Protein AF-A0A968PII1-F1 (afdb_monomer)

Structure (mmCIF, N/CA/C/O backbone):
data_AF-A0A968PII1-F1
#
_entry.id   AF-A0A968PII1-F1
#
loop_
_atom_site.group_PDB
_atom_site.id
_atom_site.type_symbol
_atom_site.label_atom_id
_atom_site.label_alt_id
_atom_site.label_comp_id
_atom_site.label_asym_id
_atom_site.label_entity_id
_atom_site.label_seq_id
_atom_site.pdbx_PDB_ins_code
_atom_site.Cartn_x
_atom_site.Cartn_y
_atom_site.Cartn_z
_atom_site.occupancy
_atom_site.B_iso_or_equiv
_atom_site.auth_seq_id
_atom_site.auth_comp_id
_atom_site.auth_asym_id
_atom_site.auth_atom_id
_atom_site.pdbx_PDB_model_num
ATOM 1 N N . MET A 1 1 ? -54.608 51.839 54.789 1.00 53.62 1 MET A N 1
ATOM 2 C CA . MET A 1 1 ? -53.272 51.995 54.161 1.00 53.62 1 MET A CA 1
ATOM 3 C C . MET A 1 1 ? -52.359 50.946 54.785 1.00 53.62 1 MET A C 1
ATOM 5 O O . MET A 1 1 ? -52.383 50.847 56.004 1.00 53.62 1 MET A O 1
ATOM 9 N N . PRO A 1 2 ? -51.669 50.114 53.986 1.00 56.09 2 PRO A N 1
ATOM 10 C CA . PRO A 1 2 ? -50.321 50.491 53.562 1.00 56.09 2 PRO A CA 1
ATOM 11 C C . PRO A 1 2 ? -50.056 50.267 52.066 1.00 56.09 2 PRO A C 1
ATOM 13 O O . PRO A 1 2 ? -50.673 49.442 51.400 1.00 56.09 2 PRO A O 1
ATOM 16 N N . ARG A 1 3 ? -49.136 51.082 51.548 1.00 62.44 3 ARG A N 1
ATOM 17 C CA . ARG A 1 3 ? -48.647 51.094 50.169 1.00 62.44 3 ARG A CA 1
ATOM 18 C C . ARG A 1 3 ? -47.721 49.900 49.945 1.00 62.44 3 ARG A C 1
ATOM 20 O O . ARG A 1 3 ? -46.724 49.766 50.649 1.00 62.44 3 ARG A O 1
ATOM 27 N N . SER A 1 4 ? -48.043 49.070 48.956 1.00 58.66 4 SER A N 1
ATOM 28 C CA . SER A 1 4 ? -47.135 48.036 48.473 1.00 58.66 4 SER A CA 1
ATOM 29 C C . SER A 1 4 ? -46.066 48.662 47.577 1.00 58.66 4 SER A C 1
ATOM 31 O O . SER A 1 4 ? -46.359 49.206 46.511 1.00 58.66 4 SER A O 1
ATOM 33 N N . SER A 1 5 ? -44.827 48.611 48.052 1.00 65.19 5 SER A N 1
ATOM 34 C CA . SER A 1 5 ? -43.632 49.129 47.394 1.00 65.19 5 SER A CA 1
ATOM 35 C C . SER A 1 5 ? -42.905 47.988 46.681 1.00 65.19 5 SER A C 1
ATOM 37 O O . SER A 1 5 ? -41.858 47.539 47.140 1.00 65.19 5 SER A O 1
ATOM 39 N N . TYR A 1 6 ? -43.424 47.501 45.553 1.00 58.38 6 TYR A N 1
ATOM 40 C CA . TYR A 1 6 ? -42.657 46.593 44.691 1.00 58.38 6 TYR A CA 1
ATOM 41 C C . TYR A 1 6 ? -41.709 47.407 43.807 1.00 58.38 6 TYR A C 1
ATOM 43 O O . TYR A 1 6 ? -41.975 47.671 42.640 1.00 58.38 6 TYR A O 1
ATOM 51 N N . ARG A 1 7 ? -40.599 47.854 44.400 1.00 66.69 7 ARG A N 1
ATOM 52 C CA . ARG A 1 7 ? -39.542 48.626 43.734 1.00 66.69 7 ARG A CA 1
ATOM 53 C C . ARG A 1 7 ? -38.193 47.904 43.828 1.00 66.69 7 ARG A C 1
ATOM 55 O O . ARG A 1 7 ? -37.225 48.528 44.223 1.00 66.69 7 ARG A O 1
ATOM 62 N N . TRP A 1 8 ? -38.141 46.599 43.525 1.00 57.50 8 TRP A N 1
ATOM 63 C CA . TRP A 1 8 ? -36.905 45.788 43.619 1.00 57.50 8 TRP A CA 1
ATOM 64 C C . TRP A 1 8 ? -36.804 44.603 42.628 1.00 57.50 8 TRP A C 1
ATOM 66 O O . TRP A 1 8 ? -36.133 43.622 42.924 1.00 57.50 8 TRP A O 1
ATOM 76 N N . LEU A 1 9 ? -37.430 44.651 41.445 1.00 58.94 9 LEU A N 1
ATOM 77 C CA . LEU A 1 9 ? -37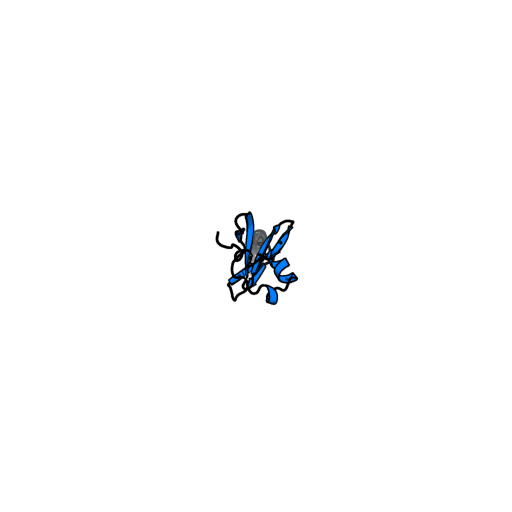.337 43.561 40.446 1.00 58.94 9 LEU A CA 1
ATOM 78 C C . LEU A 1 9 ? -36.393 43.855 39.265 1.00 58.94 9 LEU A C 1
ATOM 80 O O . LEU A 1 9 ? -36.681 43.486 38.134 1.00 58.94 9 LEU A O 1
ATOM 84 N N . LEU A 1 10 ? -35.250 44.498 39.505 1.00 62.69 10 LEU A N 1
ATOM 85 C CA . LEU A 1 10 ? -34.158 44.594 38.523 1.00 62.69 10 LEU A CA 1
ATOM 86 C C . LEU A 1 10 ? -32.823 44.553 39.284 1.00 62.69 10 LEU A C 1
ATOM 88 O O . LEU A 1 10 ? -32.454 45.565 39.877 1.00 62.69 10 LEU A O 1
ATOM 92 N N . PRO A 1 11 ? -32.139 43.388 39.362 1.00 55.69 11 PRO A N 1
ATOM 93 C CA . PRO A 1 11 ? -30.790 43.351 38.781 1.00 55.69 11 PRO A CA 1
ATOM 94 C C . PRO A 1 11 ? -30.341 41.953 38.293 1.00 55.69 11 PRO A C 1
ATOM 96 O O . PRO A 1 11 ? -29.163 41.629 38.386 1.00 55.69 11 PRO A O 1
ATOM 99 N N . LEU A 1 12 ? -31.233 41.087 37.794 1.00 55.59 12 LEU A N 1
ATOM 100 C CA . LEU A 1 12 ? -30.815 39.758 37.290 1.00 55.59 12 LEU A CA 1
ATOM 101 C C . LEU A 1 12 ? -30.627 39.686 35.763 1.00 55.59 12 LEU A C 1
ATOM 103 O O . LEU A 1 12 ? -29.956 38.782 35.271 1.00 55.59 12 LEU A O 1
ATOM 107 N N . MET A 1 13 ? -31.136 40.662 35.002 1.00 59.00 13 MET A N 1
ATOM 108 C CA . MET A 1 13 ? -31.009 40.671 33.536 1.00 59.00 13 MET A CA 1
ATOM 109 C C . MET A 1 13 ? -29.587 40.861 32.958 1.00 59.00 13 MET A C 1
ATOM 111 O O . MET A 1 13 ? -29.340 40.276 31.903 1.00 59.00 13 MET A O 1
ATOM 115 N N . PRO A 1 14 ? -28.629 41.606 33.562 1.00 57.28 14 PRO A N 1
ATOM 116 C CA . PRO A 1 14 ? -27.318 41.785 32.928 1.00 57.28 14 PRO A CA 1
ATOM 117 C C . PRO A 1 14 ? -26.452 40.525 33.028 1.00 57.28 14 PRO A C 1
ATOM 119 O O . PRO A 1 14 ? -25.700 40.229 32.109 1.00 57.28 14 PRO A O 1
ATOM 122 N N . LEU A 1 15 ? -26.602 39.743 34.102 1.00 60.41 15 LEU A N 1
ATOM 123 C CA . LEU A 1 15 ? -25.883 38.482 34.305 1.00 60.41 15 LEU A CA 1
ATOM 124 C C . LEU A 1 15 ? -26.324 37.413 33.297 1.00 60.41 15 LEU A C 1
ATOM 126 O O . LEU A 1 15 ? -25.489 36.695 32.756 1.00 60.41 15 LEU A O 1
ATOM 130 N N . PHE A 1 16 ? -27.620 37.360 32.981 1.00 63.09 16 PHE A N 1
ATOM 131 C CA . PHE A 1 16 ? -28.157 36.433 31.984 1.00 63.09 16 PHE A CA 1
ATOM 132 C C . PHE A 1 16 ? -27.695 36.782 30.560 1.00 63.09 16 PHE A C 1
ATOM 134 O O . PHE A 1 16 ? -27.279 35.903 29.809 1.00 63.09 16 PHE A O 1
ATOM 141 N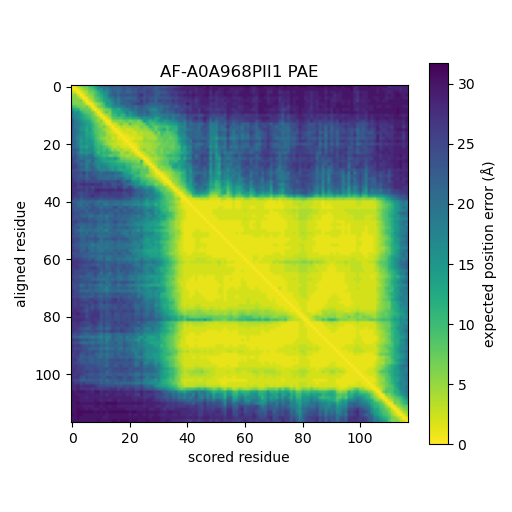 N . ALA A 1 17 ? -27.682 38.074 30.210 1.00 66.50 17 ALA A N 1
ATOM 142 C CA . ALA A 1 17 ? -27.162 38.546 28.925 1.00 66.50 17 ALA A CA 1
ATOM 143 C C . ALA A 1 17 ? -25.650 38.298 28.774 1.00 66.50 17 ALA A C 1
ATOM 145 O O . ALA A 1 17 ? -25.186 37.979 27.683 1.00 66.50 17 ALA A O 1
ATOM 146 N N . LEU A 1 18 ? -24.887 38.391 29.867 1.00 65.56 18 LEU A N 1
ATOM 147 C CA . LEU A 1 18 ? -23.442 38.166 29.866 1.00 65.56 18 LEU A CA 1
ATOM 148 C C . LEU A 1 18 ? -23.090 36.677 29.729 1.00 65.56 18 LEU A C 1
ATOM 150 O O . LEU A 1 18 ? -22.162 36.347 29.001 1.00 65.56 18 LEU A O 1
ATOM 154 N N . VAL A 1 19 ? -23.870 35.775 30.338 1.00 71.62 19 VAL A N 1
ATOM 155 C CA . VAL A 1 19 ? -23.740 34.315 30.152 1.00 71.62 19 VAL A CA 1
ATOM 156 C C . VAL A 1 19 ? -24.116 33.894 28.724 1.00 71.62 19 VAL A C 1
ATOM 158 O O . VAL A 1 19 ? -23.433 33.058 28.130 1.00 71.62 19 VAL A O 1
ATOM 161 N N . LEU A 1 20 ? -25.150 34.505 28.136 1.00 69.69 20 LEU A N 1
ATOM 162 C CA . LEU A 1 20 ? -25.520 34.282 26.732 1.00 69.69 20 LEU A CA 1
ATOM 163 C C . LEU A 1 20 ? -24.454 34.810 25.757 1.00 69.69 20 LEU A C 1
ATOM 165 O O . LEU A 1 20 ? -24.112 34.138 24.791 1.00 69.69 20 LEU A O 1
ATOM 169 N N . ALA A 1 21 ? -23.870 35.978 26.032 1.00 68.19 21 ALA A N 1
ATOM 170 C CA . ALA A 1 21 ? -22.780 36.519 25.223 1.00 68.19 21 ALA A CA 1
ATOM 171 C C . ALA A 1 21 ? -21.490 35.686 25.347 1.00 68.19 21 ALA A C 1
ATOM 173 O O . ALA A 1 21 ? -20.805 35.479 24.348 1.00 68.19 21 ALA A O 1
ATOM 174 N N . LEU A 1 22 ? -21.173 35.169 26.543 1.00 66.44 22 LEU A N 1
ATOM 175 C CA . LEU A 1 22 ? -20.014 34.293 26.754 1.00 66.44 22 LEU A CA 1
ATOM 176 C C . LEU A 1 22 ? -20.172 32.939 26.052 1.00 66.44 22 LEU A C 1
ATOM 178 O O . LEU A 1 22 ? -19.202 32.424 25.502 1.00 66.44 22 LEU A O 1
ATOM 182 N N . SER A 1 23 ? -21.380 32.368 26.061 1.00 65.19 23 SER A N 1
ATOM 183 C CA . SER A 1 23 ? -21.657 31.098 25.374 1.00 65.19 23 SER A CA 1
ATOM 184 C C . SER A 1 23 ? -21.561 31.243 23.854 1.00 65.19 23 SER A C 1
ATOM 186 O O . SER A 1 23 ? -20.932 30.406 23.222 1.00 65.19 23 SER A O 1
ATOM 188 N N . MET A 1 24 ? -22.033 32.357 23.284 1.00 65.06 24 MET A N 1
ATOM 189 C CA . MET A 1 24 ? -21.908 32.645 21.846 1.00 65.06 24 MET A CA 1
ATOM 190 C C . MET A 1 24 ? -20.453 32.879 21.381 1.00 65.06 24 MET A C 1
ATOM 192 O O . MET A 1 24 ? -20.151 32.740 20.199 1.00 65.06 24 MET A O 1
ATOM 196 N N . TYR A 1 25 ? -19.540 33.229 22.298 1.00 63.28 25 TYR A N 1
ATOM 197 C CA . TYR A 1 25 ? -18.097 33.328 22.029 1.00 63.28 25 TYR A CA 1
ATOM 198 C C . TYR A 1 25 ? -17.364 31.982 22.146 1.00 63.28 25 TYR A C 1
ATOM 200 O O . TYR A 1 25 ? -16.307 31.815 21.536 1.00 63.28 25 TYR A O 1
ATOM 208 N N . ALA A 1 26 ? -17.899 31.024 22.909 1.00 61.47 26 ALA A N 1
ATOM 209 C CA . ALA A 1 26 ? -17.266 29.720 23.109 1.00 61.47 26 ALA A CA 1
ATOM 210 C C . ALA A 1 26 ? -17.257 28.874 21.824 1.00 61.47 26 ALA A C 1
ATOM 212 O O . ALA A 1 26 ? -16.284 28.166 21.563 1.00 61.47 26 ALA A O 1
ATOM 213 N N . ASP A 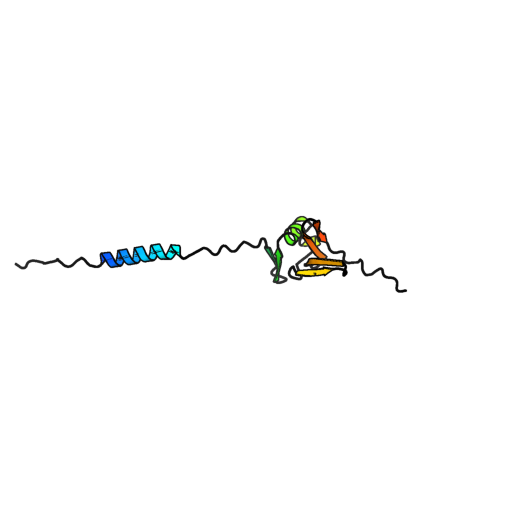1 27 ? -18.281 29.016 20.979 1.00 60.81 27 ASP A N 1
ATOM 214 C CA . ASP A 1 27 ? -18.380 28.303 19.699 1.00 60.81 27 ASP A CA 1
ATOM 215 C C . ASP A 1 27 ? -17.313 28.743 18.677 1.00 60.81 27 ASP A C 1
ATOM 217 O O . ASP A 1 27 ? -16.971 27.984 17.772 1.00 60.81 27 ASP A O 1
ATOM 221 N N . LEU A 1 28 ? -16.714 29.933 18.841 1.00 60.78 28 LEU A N 1
ATOM 222 C CA . LEU A 1 28 ? -15.648 30.434 17.961 1.00 60.78 28 LEU A CA 1
ATOM 223 C C . LEU A 1 28 ? -14.279 29.771 18.214 1.00 60.78 28 LEU A C 1
ATOM 225 O O . LEU A 1 28 ? -13.351 29.956 17.427 1.00 60.78 28 LEU A O 1
ATOM 229 N N . LEU A 1 29 ? -14.1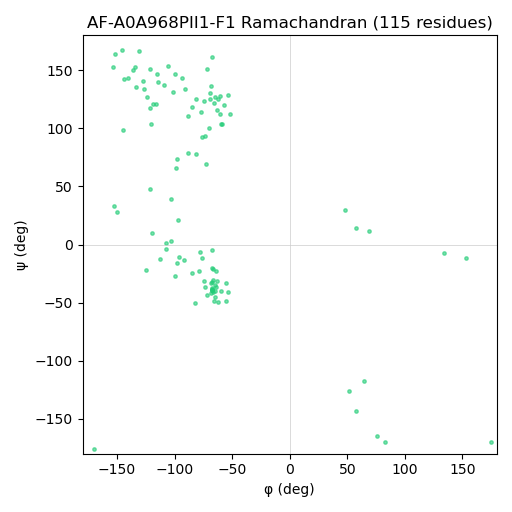35 29.023 19.315 1.00 63.72 29 LEU A N 1
ATOM 230 C CA . LEU A 1 29 ? -12.900 28.321 19.689 1.00 63.72 29 LEU A CA 1
ATOM 231 C C . LEU A 1 29 ? -12.894 26.851 19.244 1.00 63.72 29 LEU A C 1
ATOM 233 O O . LEU A 1 29 ? -11.853 26.194 19.295 1.00 63.72 29 LEU A O 1
ATOM 237 N N . ILE A 1 30 ? -14.035 26.328 18.787 1.00 67.88 30 ILE A N 1
ATOM 238 C CA . ILE A 1 30 ? -14.166 24.948 18.322 1.00 67.88 30 ILE A CA 1
ATOM 239 C C . ILE A 1 30 ? -13.819 24.923 16.834 1.00 67.88 30 ILE A C 1
ATOM 241 O O . ILE A 1 30 ? -14.684 24.908 15.961 1.00 67.88 30 ILE A O 1
ATOM 245 N N . THR A 1 31 ? -12.521 24.940 16.523 1.00 69.56 31 THR A N 1
ATOM 246 C CA . THR A 1 31 ? -12.090 24.573 15.169 1.00 69.56 31 THR A CA 1
ATOM 247 C C . THR A 1 31 ? -12.418 23.095 14.960 1.00 69.56 31 THR A C 1
ATOM 249 O O . THR A 1 31 ? -11.964 22.260 15.749 1.00 69.56 31 THR A O 1
ATOM 252 N N . PRO A 1 32 ? -13.217 22.721 13.944 1.00 72.25 32 PRO A N 1
ATOM 253 C CA . PRO A 1 32 ? -13.343 21.318 13.608 1.00 72.25 32 PRO A CA 1
ATOM 254 C C . PRO A 1 32 ? -11.958 20.842 13.1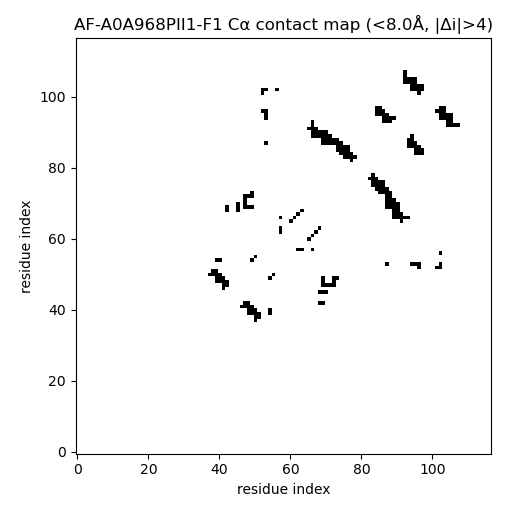70 1.00 72.25 32 PRO A C 1
ATOM 256 O O . PRO A 1 32 ? -11.420 21.313 12.164 1.00 72.25 32 PRO A O 1
ATOM 259 N N . VAL A 1 33 ? -11.368 19.913 13.929 1.00 67.88 33 VAL A N 1
ATOM 260 C CA . VAL A 1 33 ? -10.235 19.133 13.433 1.00 67.88 33 VAL A CA 1
ATOM 261 C C . VAL A 1 33 ? -10.737 18.414 12.190 1.00 67.88 33 VAL A C 1
ATOM 263 O O . VAL A 1 33 ? -11.514 17.463 12.252 1.00 67.88 33 VAL A O 1
ATOM 266 N N . SER A 1 34 ? -10.327 18.929 11.038 1.00 63.19 34 SER A N 1
ATOM 267 C CA . SER A 1 34 ? -10.526 18.256 9.770 1.00 63.19 34 SER A CA 1
ATOM 268 C C . SER A 1 34 ? -9.487 17.150 9.722 1.00 63.19 34 SER A C 1
ATOM 270 O O . SER A 1 34 ? -8.341 17.379 9.339 1.00 63.19 34 SER A O 1
ATOM 272 N N . TYR A 1 35 ? -9.862 15.952 10.167 1.00 62.62 35 TYR A N 1
ATOM 273 C CA . TYR A 1 35 ? -9.108 14.765 9.799 1.00 62.62 35 TYR A CA 1
ATOM 274 C C . TYR A 1 35 ? -9.176 14.691 8.277 1.00 62.62 35 TYR A C 1
ATOM 276 O O . TYR A 1 35 ? -10.258 14.515 7.714 1.00 62.62 35 TYR A O 1
ATOM 284 N N . ALA A 1 36 ? -8.042 14.895 7.603 1.00 58.12 36 ALA A N 1
ATOM 285 C CA . ALA A 1 36 ? -7.924 14.508 6.209 1.00 58.12 36 ALA A CA 1
ATOM 286 C C . ALA A 1 36 ? -8.374 13.049 6.160 1.00 58.12 36 ALA A C 1
ATOM 288 O O . ALA A 1 36 ? -7.737 12.211 6.798 1.00 58.12 36 ALA A O 1
ATOM 289 N N . GLN A 1 37 ? -9.516 12.763 5.526 1.00 56.62 37 GLN A N 1
ATOM 290 C CA . GLN A 1 37 ? -9.955 11.386 5.373 1.00 56.62 37 GLN A CA 1
ATOM 291 C C . GLN A 1 37 ? -8.847 10.690 4.596 1.00 56.62 37 GLN A C 1
ATOM 293 O O . GLN A 1 37 ? -8.672 10.945 3.402 1.00 56.62 37 GLN A O 1
ATOM 298 N N . SER A 1 38 ? -8.032 9.890 5.292 1.00 60.97 38 SER A N 1
ATOM 299 C CA . SER A 1 38 ? -7.115 8.993 4.620 1.00 60.97 38 SER A CA 1
ATOM 300 C C . SER A 1 38 ? -8.016 8.147 3.738 1.00 60.97 38 SER A C 1
ATOM 302 O O . SER A 1 38 ? -8.991 7.556 4.201 1.00 60.97 38 SER A O 1
ATOM 304 N N . ASN A 1 39 ? -7.782 8.209 2.431 1.00 80.88 39 ASN A N 1
ATOM 305 C CA . ASN A 1 39 ? -8.532 7.436 1.455 1.00 80.88 39 ASN A CA 1
ATOM 306 C C . ASN A 1 39 ? -8.069 5.977 1.585 1.00 80.88 39 ASN A C 1
ATOM 308 O O . ASN A 1 39 ? -7.292 5.467 0.779 1.00 80.88 39 ASN A O 1
ATOM 312 N N . GLU A 1 40 ? -8.432 5.379 2.712 1.00 92.69 40 GLU A N 1
ATOM 313 C CA . GLU A 1 40 ? -7.839 4.197 3.302 1.00 92.69 40 GLU A CA 1
ATOM 314 C C . GLU A 1 40 ? -8.933 3.176 3.576 1.00 92.69 40 GLU A C 1
ATOM 316 O O . GLU A 1 40 ? -10.051 3.506 3.971 1.00 92.69 40 GLU A O 1
ATOM 321 N N . ARG A 1 41 ? -8.602 1.914 3.332 1.00 95.25 41 ARG A N 1
ATOM 322 C CA . ARG A 1 41 ? -9.458 0.771 3.599 1.00 95.25 41 ARG A CA 1
ATOM 323 C C . ARG A 1 41 ? -8.725 -0.157 4.553 1.00 95.25 41 ARG A C 1
ATOM 325 O O . ARG A 1 41 ? -7.669 -0.681 4.208 1.00 95.25 41 ARG A O 1
ATOM 332 N N . CYS A 1 42 ? -9.295 -0.357 5.732 1.00 97.06 42 CYS A N 1
ATOM 333 C CA . CYS A 1 42 ? -8.750 -1.231 6.765 1.00 97.06 42 CYS A CA 1
ATOM 334 C C . CYS A 1 42 ? -9.447 -2.594 6.768 1.00 97.06 42 CYS A C 1
ATOM 336 O O . CYS A 1 42 ? -10.637 -2.680 6.466 1.00 97.06 42 CYS A O 1
ATOM 338 N N . PHE A 1 43 ? -8.694 -3.638 7.108 1.00 97.06 43 PHE A N 1
ATOM 339 C CA . PHE A 1 43 ? -9.167 -5.017 7.210 1.00 97.06 43 PHE A CA 1
ATOM 340 C C . PHE A 1 43 ? -9.033 -5.475 8.660 1.00 97.06 43 PHE A C 1
ATOM 342 O O . PHE A 1 43 ? -7.933 -5.454 9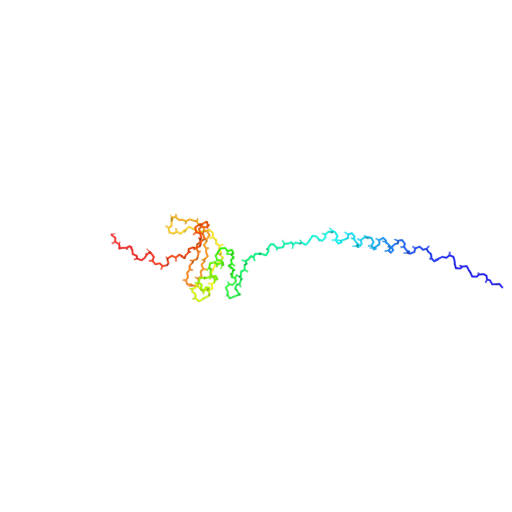.218 1.00 97.06 43 PHE A O 1
ATOM 349 N N . GLU A 1 44 ? -10.144 -5.862 9.284 1.00 97.50 44 GLU A N 1
ATOM 350 C CA . GLU A 1 44 ? -10.156 -6.281 10.692 1.00 97.50 44 GLU A CA 1
ATOM 351 C C . GLU A 1 44 ? -9.388 -7.591 10.897 1.00 97.50 44 GLU A C 1
ATOM 353 O O . GLU A 1 44 ? -8.767 -7.791 11.938 1.00 97.50 44 GLU A O 1
ATOM 358 N N . GLU A 1 45 ? -9.373 -8.453 9.881 1.00 97.69 45 GLU A N 1
ATOM 359 C CA . GLU A 1 45 ? -8.766 -9.781 9.914 1.00 97.69 45 GLU A CA 1
ATOM 360 C C . GLU A 1 45 ? -7.248 -9.730 10.107 1.00 97.69 45 GLU A C 1
ATOM 362 O O . GLU A 1 45 ? -6.679 -10.586 10.782 1.00 97.69 45 GLU A O 1
ATOM 367 N N . THR A 1 46 ? -6.586 -8.731 9.516 1.00 98.00 46 THR A N 1
ATOM 368 C CA . THR A 1 46 ? -5.127 -8.569 9.610 1.00 98.00 46 THR A CA 1
ATOM 369 C C . THR A 1 46 ? -4.709 -7.336 10.401 1.00 98.00 46 THR A C 1
ATOM 371 O O . THR A 1 46 ? -3.539 -7.204 10.757 1.00 98.00 46 THR A O 1
ATOM 374 N N . GLY A 1 47 ? -5.647 -6.428 10.689 1.00 97.44 47 GLY A N 1
ATOM 375 C CA . GLY A 1 47 ? -5.378 -5.151 11.347 1.00 97.44 47 GLY A CA 1
ATOM 376 C C . GLY A 1 47 ? -4.588 -4.168 10.480 1.00 97.44 47 GLY A C 1
ATOM 377 O O . GLY A 1 47 ? -4.103 -3.157 10.991 1.00 97.44 47 GLY A O 1
ATOM 378 N N . TYR A 1 48 ? -4.429 -4.453 9.185 1.00 98.06 48 TYR A N 1
ATOM 379 C CA . TYR A 1 48 ? -3.714 -3.595 8.248 1.00 98.06 48 TYR A CA 1
ATOM 380 C C . TYR A 1 48 ? -4.667 -2.860 7.317 1.00 98.06 48 TYR A C 1
ATOM 382 O O . TYR A 1 48 ? -5.765 -3.317 6.998 1.00 98.06 48 TYR A O 1
ATOM 390 N N . CYS A 1 49 ? -4.197 -1.712 6.848 1.00 97.69 49 CYS A N 1
ATOM 391 C CA . CYS A 1 49 ? -4.937 -0.853 5.951 1.00 97.69 49 CYS A CA 1
ATOM 392 C C . CYS A 1 49 ? -4.167 -0.625 4.649 1.00 97.69 49 CYS A C 1
ATOM 394 O O . CYS A 1 49 ? -2.934 -0.665 4.618 1.00 97.69 49 CYS A O 1
ATOM 396 N N . ILE A 1 50 ? -4.907 -0.398 3.570 1.00 97.69 50 ILE A N 1
ATOM 397 C CA . ILE A 1 50 ? -4.389 -0.004 2.259 1.00 97.69 50 ILE A CA 1
ATOM 398 C C . ILE A 1 50 ? -4.871 1.406 1.943 1.00 97.69 50 ILE A C 1
ATOM 400 O O . ILE A 1 50 ? -6.027 1.738 2.196 1.00 97.69 50 ILE A O 1
ATOM 404 N N . SER A 1 51 ? -4.019 2.236 1.353 1.00 96.94 51 SER A N 1
ATOM 405 C CA . SER A 1 51 ? -4.366 3.617 1.010 1.00 96.94 51 SER A CA 1
ATOM 406 C C . SER A 1 51 ? -3.688 4.079 -0.278 1.00 96.94 51 SER A C 1
ATOM 408 O O . SER A 1 51 ? -2.799 3.409 -0.812 1.00 96.94 51 SER A O 1
ATOM 410 N N . GLY A 1 52 ? -4.149 5.219 -0.798 1.00 94.75 52 GLY A N 1
ATOM 411 C CA . GLY A 1 52 ? -3.556 5.887 -1.957 1.00 94.75 52 GLY A CA 1
ATOM 412 C C . GLY A 1 52 ? -3.498 5.013 -3.213 1.00 94.75 52 GLY A C 1
ATOM 413 O O . GLY A 1 52 ? -4.384 4.198 -3.467 1.00 94.75 52 GLY A O 1
ATOM 414 N N . SER A 1 53 ? -2.416 5.170 -3.976 1.00 96.31 5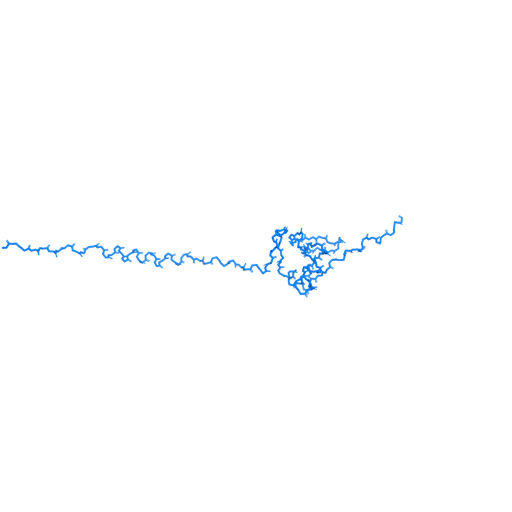3 SER A N 1
ATOM 415 C CA . SER A 1 53 ? -2.147 4.468 -5.239 1.00 96.31 53 SER A CA 1
ATOM 416 C C . SER A 1 53 ? -2.233 2.940 -5.113 1.00 96.31 53 SER A C 1
ATOM 418 O O . SER A 1 53 ? -2.792 2.280 -5.988 1.00 96.31 53 SER A O 1
ATOM 420 N N . ILE A 1 54 ? -1.716 2.370 -4.017 1.00 97.25 54 ILE A N 1
ATOM 421 C CA . ILE A 1 54 ? -1.732 0.925 -3.754 1.00 97.25 54 ILE A CA 1
ATOM 422 C C . ILE A 1 54 ? -3.164 0.427 -3.585 1.00 97.25 54 ILE A C 1
ATOM 424 O O . ILE A 1 54 ? -3.524 -0.588 -4.183 1.00 97.25 54 ILE A O 1
ATOM 428 N N . ARG A 1 55 ? -3.993 1.140 -2.812 1.00 97.50 55 ARG A N 1
ATOM 429 C CA . ARG A 1 55 ? -5.413 0.797 -2.679 1.00 97.50 55 ARG A CA 1
ATOM 430 C C . ARG A 1 55 ? -6.123 0.900 -4.019 1.00 97.50 55 ARG A C 1
ATOM 432 O O . ARG A 1 55 ? -6.805 -0.043 -4.402 1.00 97.50 55 ARG A O 1
ATOM 439 N N . ASP A 1 56 ? -5.939 2.008 -4.729 1.00 97.00 56 ASP A N 1
ATOM 440 C CA . ASP A 1 56 ? -6.620 2.239 -6.002 1.00 97.00 56 ASP A CA 1
ATOM 441 C C . ASP A 1 56 ? -6.267 1.138 -7.019 1.00 97.00 56 ASP A C 1
ATOM 443 O O . ASP A 1 56 ? -7.146 0.630 -7.715 1.00 97.00 56 ASP A O 1
ATOM 447 N N . TYR A 1 57 ? -5.002 0.706 -7.063 1.00 97.19 57 TYR A N 1
ATOM 448 C CA . TYR A 1 57 ? -4.564 -0.419 -7.891 1.00 97.19 57 TYR A CA 1
ATOM 449 C C . TYR A 1 57 ? -5.170 -1.749 -7.435 1.00 97.19 57 TYR A C 1
ATOM 451 O O . TYR A 1 57 ? -5.693 -2.498 -8.261 1.00 97.19 57 TYR A O 1
ATOM 459 N N . TRP A 1 58 ? -5.113 -2.044 -6.133 1.00 97.50 58 TRP A N 1
ATOM 460 C CA . TRP A 1 58 ? -5.678 -3.261 -5.550 1.00 97.50 58 TRP A CA 1
ATOM 461 C C . TRP A 1 58 ? -7.166 -3.377 -5.904 1.00 97.50 58 TRP A C 1
ATOM 463 O O . TRP A 1 58 ? -7.584 -4.402 -6.439 1.00 97.50 58 TRP A O 1
ATOM 473 N N . GLU A 1 59 ? -7.946 -2.307 -5.722 1.00 97.00 59 GLU A N 1
ATOM 474 C CA . GLU A 1 59 ? -9.389 -2.279 -5.998 1.00 97.00 59 GLU A CA 1
ATOM 475 C C . GLU A 1 59 ? -9.706 -2.458 -7.488 1.00 97.00 59 GLU A C 1
ATOM 477 O O . GLU A 1 59 ? -10.627 -3.194 -7.838 1.00 97.00 59 GLU A O 1
ATOM 482 N N . GLN A 1 60 ? -8.918 -1.847 -8.376 1.00 97.12 60 GLN A N 1
ATOM 483 C CA . GLN A 1 60 ? -9.155 -1.903 -9.823 1.00 97.12 60 GLN A CA 1
ATOM 484 C C . GLN A 1 60 ? -8.704 -3.213 -10.482 1.00 97.12 60 GLN A C 1
ATOM 486 O O . GLN A 1 60 ? -9.168 -3.537 -11.575 1.00 97.12 60 GLN A O 1
ATOM 491 N N . ARG A 1 61 ? -7.769 -3.956 -9.876 1.00 95.88 61 ARG A N 1
ATOM 492 C CA . ARG A 1 61 ? -7.074 -5.076 -10.542 1.00 95.88 61 ARG A CA 1
ATOM 493 C C . ARG A 1 61 ? -7.502 -6.460 -10.060 1.00 95.88 61 ARG A C 1
ATOM 495 O O . ARG A 1 61 ? -6.991 -7.448 -10.570 1.00 95.88 61 ARG A O 1
ATOM 502 N N . GLY A 1 62 ? -8.458 -6.541 -9.136 1.00 93.94 62 GLY A N 1
ATOM 503 C CA . GLY A 1 62 ? -9.051 -7.809 -8.682 1.00 93.94 62 GLY A CA 1
ATOM 504 C C . GLY A 1 62 ? -9.176 -7.937 -7.166 1.00 93.94 62 GLY A C 1
ATOM 505 O O . GLY A 1 62 ? -9.797 -8.880 -6.681 1.00 93.94 62 GLY A O 1
ATOM 506 N N . GLY A 1 63 ? -8.617 -6.986 -6.419 1.00 96.62 63 GLY A N 1
ATOM 507 C CA . GLY A 1 63 ? -8.778 -6.857 -4.982 1.00 96.62 63 GLY A CA 1
ATOM 508 C C . GLY A 1 63 ? -8.487 -8.140 -4.220 1.00 96.62 63 GLY A C 1
ATOM 509 O O . GLY A 1 63 ? -7.427 -8.752 -4.370 1.00 96.62 63 GLY A O 1
ATOM 510 N N . ILE A 1 64 ? -9.461 -8.541 -3.406 1.00 96.50 64 ILE A N 1
ATOM 511 C CA . ILE A 1 64 ? -9.346 -9.674 -2.491 1.00 96.50 64 ILE A CA 1
ATOM 512 C C . ILE A 1 64 ? -9.139 -11.000 -3.224 1.00 96.50 64 ILE A C 1
ATOM 514 O O . ILE A 1 64 ? -8.436 -11.862 -2.711 1.00 96.50 64 ILE A O 1
ATOM 518 N N . GLU A 1 65 ? -9.687 -11.162 -4.428 1.00 96.50 65 GLU A N 1
ATOM 519 C CA . GLU A 1 65 ? -9.569 -12.409 -5.189 1.00 96.50 65 GLU A CA 1
ATOM 520 C C . GLU A 1 65 ? -8.147 -12.587 -5.729 1.00 96.50 65 GLU A C 1
ATOM 522 O O . GLU A 1 65 ? -7.549 -13.655 -5.591 1.00 96.50 65 GLU A O 1
ATOM 527 N N . LEU A 1 66 ? -7.558 -11.517 -6.271 1.00 95.06 66 LEU A N 1
ATOM 528 C CA . LEU A 1 66 ? -6.225 -11.585 -6.867 1.00 95.06 66 LEU A CA 1
ATOM 529 C C . LEU A 1 66 ? -5.109 -11.490 -5.824 1.00 95.06 66 LEU A C 1
ATOM 531 O O . LEU A 1 66 ? -4.208 -12.322 -5.813 1.00 95.06 66 LEU A O 1
ATOM 535 N N . PHE A 1 67 ? -5.166 -10.492 -4.942 1.00 96.69 67 PHE A N 1
ATOM 536 C CA . PHE A 1 67 ? -4.067 -10.187 -4.022 1.00 96.69 67 PHE A CA 1
ATOM 537 C C . PHE A 1 67 ? -4.287 -10.749 -2.616 1.00 96.69 67 PHE A C 1
ATOM 539 O O . PHE A 1 67 ? -3.314 -11.042 -1.923 1.00 96.69 67 PHE A O 1
ATOM 546 N N . GLY A 1 68 ? -5.543 -10.923 -2.202 1.00 97.62 68 GLY A N 1
ATOM 547 C CA . GLY A 1 68 ? -5.890 -11.285 -0.830 1.00 97.62 68 GLY A CA 1
ATOM 548 C C . GLY A 1 68 ? -5.768 -10.115 0.147 1.00 97.62 68 GLY A C 1
ATOM 549 O O . GLY A 1 68 ? -5.727 -8.943 -0.250 1.00 97.62 68 GLY A O 1
ATOM 550 N N . LEU A 1 69 ? -5.764 -10.449 1.435 1.00 98.31 69 LEU A N 1
ATOM 551 C CA . LEU A 1 69 ? -5.684 -9.488 2.534 1.00 98.31 69 LEU A CA 1
ATOM 552 C C . LEU A 1 69 ? -4.278 -8.872 2.642 1.00 98.31 69 LEU A C 1
ATOM 554 O O . LEU A 1 69 ? -3.286 -9.521 2.289 1.00 98.31 69 LEU A O 1
ATOM 558 N N . PRO A 1 70 ? -4.149 -7.625 3.133 1.00 98.50 70 PRO A N 1
ATOM 559 C CA . PRO A 1 70 ? -2.844 -7.042 3.421 1.00 98.50 70 PRO A CA 1
ATOM 560 C C . PRO A 1 70 ? -2.186 -7.762 4.601 1.00 98.50 70 PRO A C 1
ATOM 562 O O . PRO A 1 70 ? -2.824 -7.996 5.622 1.00 98.50 70 PRO A O 1
ATOM 565 N N . LEU A 1 71 ? -0.893 -8.059 4.481 1.00 98.19 71 LEU A N 1
ATOM 566 C CA . LEU A 1 71 ? -0.070 -8.703 5.515 1.00 98.19 71 LEU A CA 1
ATOM 567 C C . LEU A 1 71 ? 0.929 -7.743 6.175 1.00 98.19 71 LEU A C 1
ATOM 569 O O . LEU A 1 71 ? 1.673 -8.129 7.075 1.00 98.19 71 LEU A O 1
ATOM 573 N N . SER A 1 72 ? 0.997 -6.499 5.702 1.00 97.88 72 SER A N 1
ATOM 574 C CA . SER A 1 72 ? 1.857 -5.458 6.261 1.00 97.88 72 SER A CA 1
ATOM 575 C C . SER A 1 72 ? 1.254 -4.074 6.017 1.00 97.88 72 SER A C 1
ATOM 577 O O . SER A 1 72 ? 0.435 -3.927 5.109 1.00 97.88 72 SER A O 1
ATOM 579 N N . PRO A 1 73 ? 1.706 -3.021 6.722 1.00 97.81 73 PRO A N 1
ATOM 580 C CA . PRO A 1 73 ? 1.526 -1.654 6.242 1.00 97.81 73 PRO A CA 1
ATOM 581 C C . PRO A 1 73 ? 2.374 -1.406 4.982 1.00 97.81 73 PRO A C 1
ATOM 583 O O . PRO A 1 73 ? 3.353 -2.124 4.730 1.00 97.81 73 PRO A O 1
ATOM 586 N N . ALA A 1 74 ? 2.037 -0.368 4.216 1.00 97.19 74 ALA A N 1
ATOM 587 C CA . ALA A 1 74 ? 2.909 0.154 3.166 1.00 97.19 74 ALA A CA 1
ATOM 588 C C . ALA A 1 74 ? 4.141 0.836 3.786 1.00 97.19 74 ALA A C 1
ATOM 590 O O . ALA A 1 74 ? 4.026 1.649 4.704 1.00 97.19 74 ALA A O 1
ATOM 591 N N . ARG A 1 75 ? 5.341 0.494 3.308 1.00 97.56 75 ARG A N 1
ATOM 592 C CA . ARG A 1 75 ? 6.613 1.016 3.843 1.00 97.56 75 ARG A CA 1
ATOM 593 C C . ARG A 1 75 ? 7.708 1.017 2.787 1.00 97.56 75 ARG A C 1
ATOM 595 O O . ARG A 1 75 ? 7.700 0.172 1.897 1.00 97.56 75 ARG A O 1
ATOM 602 N N . LEU A 1 76 ? 8.673 1.928 2.919 1.00 97.62 76 LEU A N 1
ATOM 603 C CA . LEU A 1 76 ? 9.851 1.952 2.053 1.00 97.62 76 LEU A CA 1
ATOM 604 C C . LEU A 1 76 ? 10.658 0.657 2.215 1.00 97.62 76 LEU A C 1
ATOM 606 O O . LEU A 1 76 ? 11.034 0.284 3.329 1.00 97.62 76 LEU A O 1
ATOM 610 N N . GLN A 1 77 ? 10.912 -0.036 1.107 1.00 96.00 77 GLN A N 1
ATOM 611 C CA . GLN A 1 77 ? 11.709 -1.260 1.064 1.00 96.00 77 GLN A CA 1
ATOM 612 C C . GLN A 1 77 ? 12.590 -1.268 -0.179 1.00 96.00 77 GLN A C 1
ATOM 614 O O . GLN A 1 77 ? 12.162 -0.847 -1.251 1.00 96.00 77 GLN A O 1
ATOM 619 N N . THR A 1 78 ? 13.807 -1.791 -0.035 1.00 94.25 78 THR A N 1
ATOM 620 C CA . THR A 1 78 ? 14.679 -2.079 -1.173 1.00 94.25 78 THR A CA 1
ATOM 621 C C . THR A 1 78 ? 14.345 -3.455 -1.736 1.00 94.25 78 THR A C 1
ATOM 623 O O . THR A 1 78 ? 14.491 -4.474 -1.059 1.00 94.25 78 THR A O 1
ATOM 626 N N . ILE A 1 79 ? 13.913 -3.479 -2.989 1.00 89.31 79 ILE A N 1
ATOM 627 C CA . ILE A 1 79 ? 13.525 -4.662 -3.742 1.00 89.31 79 ILE A CA 1
ATOM 628 C C . ILE A 1 79 ? 14.653 -5.060 -4.692 1.00 89.31 79 ILE A C 1
ATOM 630 O O . ILE A 1 79 ? 15.204 -4.227 -5.413 1.00 89.31 79 ILE A O 1
ATOM 634 N N . GLU A 1 80 ? 15.002 -6.351 -4.669 1.00 85.19 80 GLU A N 1
ATOM 635 C CA . GLU A 1 80 ? 16.016 -6.973 -5.538 1.00 85.19 80 GLU A CA 1
ATOM 636 C C . GLU A 1 80 ? 17.341 -6.185 -5.613 1.00 85.19 80 GLU A C 1
ATOM 638 O O . GLU A 1 80 ? 18.031 -6.204 -6.627 1.00 85.19 80 GLU A O 1
ATOM 643 N N . GLN A 1 81 ? 17.684 -5.463 -4.536 1.00 86.62 81 GLN A N 1
ATOM 644 C CA . GLN A 1 81 ? 18.887 -4.624 -4.414 1.00 86.62 81 GLN A CA 1
ATOM 645 C C . GLN A 1 81 ? 19.021 -3.523 -5.486 1.00 86.62 81 GLN A C 1
ATOM 647 O O . GLN A 1 81 ? 20.095 -2.944 -5.624 1.00 86.62 81 GLN A O 1
ATOM 652 N N . ASN A 1 82 ? 17.951 -3.217 -6.226 1.00 87.62 82 ASN A N 1
ATOM 653 C CA . ASN A 1 82 ? 18.014 -2.346 -7.404 1.00 87.62 82 ASN A CA 1
ATOM 654 C C . ASN A 1 82 ? 17.055 -1.152 -7.335 1.00 87.62 82 ASN A C 1
ATOM 656 O O . ASN A 1 82 ? 17.259 -0.151 -8.014 1.00 87.62 82 ASN A O 1
ATOM 660 N N . TRP A 1 83 ? 16.007 -1.241 -6.519 1.00 92.50 83 TRP A N 1
ATOM 661 C CA . TRP A 1 83 ? 15.024 -0.174 -6.387 1.00 92.50 83 TRP A CA 1
ATOM 662 C C . TRP A 1 83 ? 14.524 -0.061 -4.950 1.00 92.50 83 TRP A C 1
ATOM 664 O O . TRP A 1 83 ? 14.341 -1.078 -4.286 1.00 92.50 83 TRP A O 1
ATOM 674 N N . THR A 1 84 ? 14.294 1.165 -4.475 1.00 96.06 84 THR A N 1
ATOM 675 C CA . THR A 1 84 ? 13.707 1.444 -3.159 1.00 96.06 84 THR A CA 1
ATOM 676 C C . THR A 1 84 ? 12.471 2.307 -3.332 1.00 96.06 84 THR A C 1
ATOM 678 O O . THR A 1 84 ? 12.557 3.392 -3.903 1.00 96.06 84 THR A O 1
ATOM 681 N N . GLY A 1 85 ? 11.351 1.866 -2.772 1.00 96.56 85 GLY A N 1
ATOM 682 C CA . GLY A 1 85 ? 10.118 2.643 -2.762 1.00 96.56 85 GLY A CA 1
ATOM 683 C C . GLY A 1 85 ? 9.054 2.037 -1.853 1.00 96.56 85 GLY A C 1
ATOM 684 O O . GLY A 1 85 ? 9.349 1.080 -1.126 1.00 96.56 85 GLY A O 1
ATOM 685 N N . PRO A 1 86 ? 7.844 2.618 -1.819 1.00 97.56 86 PRO A N 1
ATOM 686 C CA . PRO A 1 86 ? 6.749 2.114 -1.006 1.00 97.56 86 PRO A CA 1
ATOM 687 C C . PRO A 1 86 ? 6.318 0.729 -1.484 1.00 97.56 86 PRO A C 1
ATOM 689 O O . PRO A 1 86 ? 6.017 0.519 -2.658 1.00 97.56 86 PRO A O 1
ATOM 692 N N . VAL A 1 87 ? 6.291 -0.217 -0.553 1.00 97.50 87 VAL A N 1
ATOM 693 C CA . VAL A 1 87 ? 5.909 -1.605 -0.800 1.00 97.50 87 VAL A CA 1
ATOM 694 C C . VAL A 1 87 ? 4.936 -2.057 0.271 1.00 97.50 87 VAL A C 1
ATOM 696 O O . VAL A 1 87 ? 5.187 -1.851 1.465 1.00 97.50 87 VAL A O 1
ATOM 699 N N . GLN A 1 88 ? 3.873 -2.734 -0.156 1.00 98.19 88 GLN A N 1
ATOM 700 C CA . GLN A 1 88 ? 2.932 -3.410 0.728 1.00 98.19 88 GLN A CA 1
ATOM 701 C C . GLN A 1 88 ? 2.770 -4.875 0.328 1.00 98.19 88 GLN A C 1
ATOM 703 O O . GLN A 1 88 ? 2.624 -5.199 -0.851 1.00 98.19 88 GLN A O 1
ATOM 708 N N . TRP A 1 89 ? 2.816 -5.754 1.326 1.00 97.50 89 TRP A N 1
ATOM 709 C CA . TRP A 1 89 ? 2.663 -7.193 1.152 1.00 97.50 89 TRP A CA 1
ATOM 710 C C . TRP A 1 89 ? 1.210 -7.616 1.350 1.00 97.50 89 TRP A C 1
ATOM 712 O O . TRP A 1 89 ? 0.519 -7.099 2.227 1.00 97.50 89 TRP A O 1
ATOM 722 N N . PHE A 1 90 ? 0.783 -8.590 0.556 1.00 97.75 90 PHE A N 1
ATOM 723 C CA . PHE A 1 90 ? -0.538 -9.204 0.572 1.00 97.75 90 PHE A CA 1
ATOM 724 C C . PHE A 1 90 ? -0.394 -10.729 0.574 1.00 97.75 90 PHE A C 1
ATOM 726 O O . PHE A 1 90 ? 0.686 -11.254 0.297 1.00 97.75 90 PHE A O 1
ATOM 733 N N . GLU A 1 91 ? -1.473 -11.454 0.857 1.00 96.56 91 GLU A N 1
ATOM 734 C CA . GLU A 1 91 ? -1.466 -12.924 0.901 1.00 96.56 91 GLU A CA 1
ATOM 735 C C . GLU A 1 91 ? -0.949 -13.581 -0.387 1.00 96.56 91 GLU A C 1
ATOM 737 O O . GLU A 1 91 ? -0.321 -14.638 -0.328 1.00 96.56 91 GLU A O 1
ATOM 742 N N . ARG A 1 92 ? -1.195 -12.967 -1.550 1.00 94.69 92 ARG A N 1
ATOM 743 C CA . ARG A 1 92 ? -0.876 -13.546 -2.867 1.00 94.69 92 ARG A CA 1
ATOM 744 C C . ARG A 1 92 ? 0.109 -12.719 -3.687 1.00 94.69 92 ARG A C 1
ATOM 746 O O . ARG A 1 92 ? 0.321 -13.005 -4.860 1.00 94.69 92 ARG A O 1
ATOM 753 N N . GLY A 1 93 ? 0.732 -11.703 -3.095 1.00 93.62 93 GLY A N 1
ATOM 754 C CA . GLY A 1 93 ? 1.646 -10.840 -3.833 1.00 93.62 93 GLY A CA 1
ATOM 755 C C . GLY A 1 93 ? 2.171 -9.668 -3.024 1.00 93.62 93 GLY A C 1
ATOM 756 O O . GLY A 1 93 ? 1.976 -9.560 -1.816 1.00 93.62 93 GLY A O 1
ATOM 757 N N . ARG A 1 94 ? 2.841 -8.750 -3.712 1.00 95.50 94 ARG A N 1
ATOM 758 C CA . ARG A 1 94 ? 3.126 -7.419 -3.178 1.00 95.50 94 ARG A CA 1
ATOM 759 C C . ARG A 1 94 ? 2.865 -6.380 -4.246 1.00 95.50 94 ARG A C 1
ATOM 761 O O . ARG A 1 94 ? 3.071 -6.649 -5.431 1.00 95.50 94 ARG A O 1
ATOM 768 N N . LEU A 1 95 ? 2.490 -5.194 -3.803 1.00 97.38 95 LEU A N 1
ATOM 769 C CA . LEU A 1 95 ? 2.356 -4.028 -4.656 1.00 97.38 95 LEU A CA 1
ATOM 770 C C . LEU A 1 95 ? 3.482 -3.046 -4.343 1.00 97.38 95 LEU A C 1
ATOM 772 O O . LEU A 1 95 ? 3.835 -2.834 -3.180 1.00 97.38 95 LEU A O 1
ATOM 776 N N . GLU A 1 96 ? 4.059 -2.490 -5.400 1.00 97.19 96 GLU A N 1
ATOM 777 C CA . GLU A 1 96 ? 5.173 -1.550 -5.374 1.00 97.19 96 GLU A CA 1
ATOM 778 C C . GLU A 1 96 ? 4.708 -0.241 -6.008 1.00 97.19 96 GLU A C 1
ATOM 780 O O . GLU A 1 96 ? 4.296 -0.241 -7.166 1.00 97.19 96 GLU A O 1
ATOM 785 N N . ASP A 1 97 ? 4.763 0.870 -5.279 1.00 97.06 97 ASP A N 1
ATOM 786 C CA . ASP A 1 97 ? 4.422 2.183 -5.832 1.00 97.06 97 ASP A CA 1
ATOM 787 C C . ASP A 1 97 ? 5.658 2.840 -6.461 1.00 97.06 97 ASP A C 1
ATOM 789 O O . ASP A 1 97 ? 6.582 3.250 -5.758 1.00 97.06 97 ASP A O 1
ATOM 793 N N . HIS A 1 98 ? 5.675 2.956 -7.791 1.00 95.94 98 HIS A N 1
ATOM 794 C CA . HIS A 1 98 ? 6.746 3.608 -8.554 1.00 95.94 98 HIS A CA 1
ATOM 795 C C . HIS A 1 98 ? 6.412 5.070 -8.910 1.00 95.94 98 HIS A C 1
ATOM 797 O O . HIS A 1 98 ? 6.979 5.645 -9.844 1.00 95.94 98 HIS A O 1
ATOM 803 N N . GLY A 1 99 ? 5.492 5.700 -8.175 1.00 95.12 99 GLY A N 1
ATOM 804 C CA . GLY A 1 99 ? 5.106 7.096 -8.348 1.00 95.12 99 GLY A CA 1
ATOM 805 C C . GLY A 1 99 ? 4.458 7.334 -9.709 1.00 95.12 99 GLY A C 1
ATOM 806 O O . GLY A 1 99 ? 3.417 6.765 -10.025 1.00 95.12 99 GLY A O 1
ATOM 807 N N . LEU A 1 100 ? 5.083 8.163 -10.550 1.00 94.56 100 LEU A N 1
ATOM 808 C CA . LEU A 1 100 ? 4.555 8.487 -11.884 1.00 94.56 100 LEU A CA 1
ATOM 809 C C . LEU A 1 100 ? 4.487 7.276 -12.827 1.00 94.56 100 LEU A C 1
ATOM 811 O O . LEU A 1 100 ? 3.699 7.289 -13.767 1.00 94.56 100 LEU A O 1
ATOM 815 N N . ALA A 1 101 ? 5.289 6.234 -12.583 1.00 95.00 101 ALA A N 1
ATOM 816 C CA . ALA A 1 101 ? 5.209 4.986 -13.343 1.00 95.00 101 ALA A CA 1
ATOM 817 C C . ALA A 1 101 ? 4.035 4.087 -12.900 1.00 95.00 101 ALA A C 1
ATOM 819 O O . ALA A 1 101 ? 3.757 3.077 -13.546 1.00 95.00 101 ALA A O 1
ATOM 820 N N . GLY A 1 102 ? 3.331 4.469 -11.832 1.00 96.44 102 GLY A N 1
ATOM 821 C CA . GLY A 1 102 ? 2.199 3.742 -11.276 1.00 96.44 102 GLY A CA 1
ATOM 8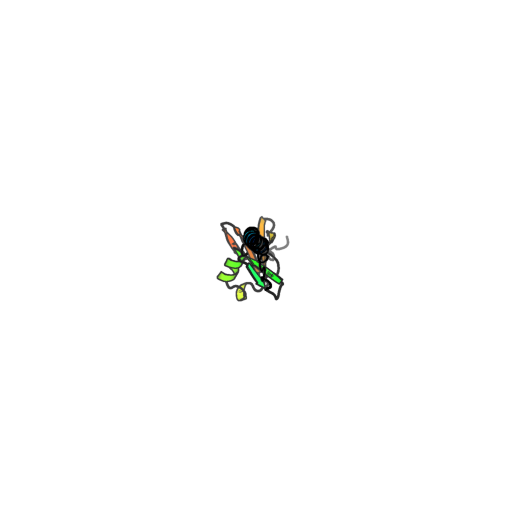22 C C . GLY A 1 102 ? 2.604 2.601 -10.347 1.00 96.44 102 GLY A C 1
ATOM 823 O O . GLY A 1 102 ? 3.762 2.452 -9.956 1.00 96.44 102 GLY A O 1
ATOM 824 N N . VAL A 1 103 ? 1.609 1.792 -9.982 1.00 96.81 103 VAL A N 1
ATOM 825 C CA . VAL A 1 103 ? 1.790 0.634 -9.103 1.00 96.81 103 VAL A CA 1
ATOM 826 C C . VAL A 1 103 ? 2.077 -0.615 -9.928 1.00 96.81 103 VAL A C 1
ATOM 828 O O . VAL A 1 103 ? 1.393 -0.905 -10.913 1.00 96.81 103 VAL A O 1
ATOM 831 N 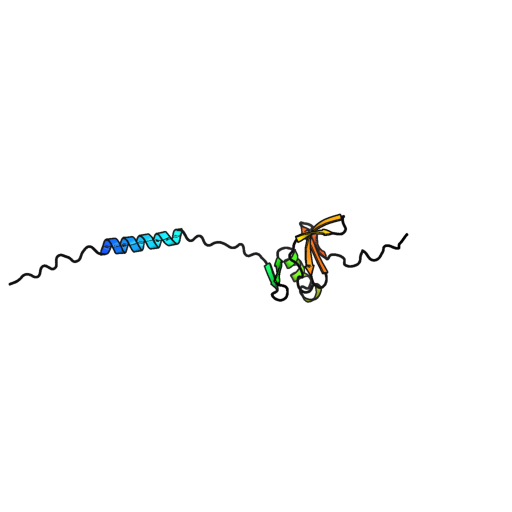N . LEU A 1 104 ? 3.090 -1.365 -9.505 1.00 94.81 104 LEU A N 1
ATOM 832 C CA . LEU A 1 104 ? 3.511 -2.615 -10.123 1.00 94.81 104 LEU A CA 1
ATOM 833 C C . LEU A 1 104 ? 3.311 -3.788 -9.165 1.00 94.81 104 LEU A C 1
ATOM 835 O O . LEU A 1 104 ? 3.486 -3.669 -7.952 1.00 94.81 104 LEU A O 1
ATOM 839 N N . GLU A 1 105 ? 2.985 -4.946 -9.731 1.00 94.06 105 GLU A N 1
ATOM 840 C CA . GLU A 1 105 ? 2.982 -6.207 -8.999 1.00 94.06 105 GLU A CA 1
ATOM 841 C C . GLU A 1 105 ? 4.409 -6.764 -8.921 1.00 94.06 105 GLU A C 1
ATOM 843 O O . GLU A 1 105 ? 5.090 -6.953 -9.937 1.00 94.06 105 GLU A O 1
ATOM 848 N N . GLY A 1 106 ? 4.872 -7.036 -7.703 1.00 85.38 106 GLY A N 1
ATOM 849 C CA . GLY A 1 106 ? 6.180 -7.635 -7.482 1.00 85.38 106 GLY A CA 1
ATOM 850 C C . GLY A 1 106 ? 6.213 -9.087 -7.964 1.00 85.38 106 GLY A C 1
ATOM 851 O O . GLY A 1 106 ? 5.436 -9.922 -7.510 1.00 85.38 106 GLY A O 1
ATOM 852 N N . ARG A 1 107 ? 7.162 -9.424 -8.844 1.00 71.06 107 ARG A N 1
ATOM 853 C CA . ARG A 1 107 ? 7.322 -10.786 -9.381 1.00 71.06 107 ARG A CA 1
ATOM 854 C C . ARG A 1 107 ? 7.827 -11.759 -8.307 1.00 71.06 107 ARG A C 1
ATOM 856 O O . ARG A 1 107 ? 9.031 -11.837 -8.048 1.00 71.06 107 ARG A O 1
ATOM 863 N N . LEU A 1 108 ? 6.934 -12.551 -7.721 1.00 61.56 108 LEU A N 1
ATOM 864 C CA . LEU A 1 108 ? 7.294 -13.704 -6.892 1.00 61.56 108 LEU A CA 1
ATOM 865 C C . LEU A 1 108 ? 7.791 -14.843 -7.801 1.00 61.56 108 LEU A C 1
ATOM 867 O O . LEU A 1 108 ? 6.998 -15.605 -8.339 1.00 61.56 108 LEU A O 1
ATOM 871 N N . GLY A 1 109 ? 9.107 -14.944 -8.030 1.00 54.25 109 GLY A N 1
ATOM 872 C CA . GLY A 1 109 ? 9.677 -16.088 -8.768 1.00 54.25 109 GLY A CA 1
ATOM 873 C C . GLY A 1 109 ? 10.990 -15.858 -9.517 1.00 54.25 109 GLY A C 1
ATOM 874 O O . GLY A 1 109 ? 11.646 -16.824 -9.898 1.00 54.25 109 GLY A O 1
ATOM 875 N N . ALA A 1 110 ? 11.452 -14.614 -9.678 1.00 55.12 110 ALA A N 1
ATOM 876 C CA . ALA A 1 110 ? 12.690 -14.329 -10.419 1.00 55.12 110 ALA A CA 1
ATOM 877 C C . ALA A 1 110 ? 13.984 -14.843 -9.738 1.00 55.12 110 ALA A C 1
ATOM 879 O O . ALA A 1 110 ? 15.061 -14.759 -10.323 1.00 55.12 110 ALA A O 1
ATOM 880 N N . ARG A 1 111 ? 13.900 -15.395 -8.516 1.00 53.38 111 ARG A N 1
ATOM 881 C CA . ARG A 1 111 ? 15.056 -15.816 -7.704 1.00 53.38 111 ARG A CA 1
ATOM 882 C C . ARG A 1 111 ? 15.335 -17.325 -7.654 1.00 53.38 111 ARG A C 1
ATOM 884 O O . ARG A 1 111 ? 16.294 -17.715 -7.000 1.00 53.38 111 ARG A O 1
ATOM 891 N N . VAL A 1 112 ? 14.584 -18.172 -8.366 1.00 51.19 112 VAL A N 1
ATOM 892 C CA . VAL A 1 112 ? 14.876 -19.628 -8.420 1.00 51.19 112 VAL A CA 1
ATOM 893 C C . VAL A 1 112 ? 15.798 -20.009 -9.594 1.00 51.19 112 VAL A C 1
ATOM 895 O O . VAL A 1 112 ? 16.396 -21.078 -9.595 1.00 51.19 112 VAL A O 1
ATOM 898 N N . ALA A 1 113 ? 16.021 -19.116 -10.563 1.00 46.28 113 ALA A N 1
ATOM 899 C CA . ALA A 1 113 ? 16.908 -19.369 -11.700 1.00 46.28 113 ALA A CA 1
ATOM 900 C C . ALA A 1 113 ? 18.307 -18.754 -11.504 1.00 46.28 113 ALA A C 1
ATOM 902 O O . ALA A 1 113 ? 18.721 -17.857 -12.235 1.00 46.28 113 ALA A O 1
ATOM 903 N N . ARG A 1 114 ? 19.073 -19.243 -10.525 1.00 44.16 114 ARG A N 1
ATOM 904 C CA . ARG A 1 114 ? 20.541 -19.185 -10.607 1.00 44.16 114 ARG A CA 1
ATOM 905 C C . ARG A 1 114 ? 21.068 -20.616 -10.552 1.00 44.16 114 ARG A C 1
ATOM 907 O O . ARG A 1 114 ? 21.072 -21.188 -9.465 1.00 44.16 114 ARG A O 1
ATOM 914 N N . PRO A 1 115 ? 21.496 -21.214 -11.681 1.00 47.03 115 PRO A N 1
ATOM 915 C CA . PRO A 1 115 ? 22.297 -22.421 -11.595 1.00 47.03 115 PRO A CA 1
ATOM 916 C C . PRO A 1 115 ? 23.571 -22.067 -10.826 1.00 47.03 115 PRO A C 1
ATOM 918 O O . PRO A 1 115 ? 24.238 -21.075 -11.139 1.00 47.03 115 PRO A O 1
ATOM 921 N N . ALA A 1 116 ? 23.860 -22.849 -9.787 1.00 49.59 116 ALA A N 1
ATOM 922 C CA . ALA A 1 116 ? 25.148 -22.811 -9.119 1.00 49.59 116 ALA A CA 1
ATOM 923 C C . ALA A 1 116 ? 26.240 -22.998 -10.183 1.00 49.59 116 ALA A C 1
ATOM 925 O O . ALA A 1 116 ? 26.146 -23.905 -11.013 1.00 49.59 116 ALA A O 1
ATOM 926 N N . ARG A 1 117 ? 27.220 -22.096 -10.192 1.00 56.34 117 ARG A N 1
ATOM 927 C CA . ARG A 1 117 ? 28.493 -22.314 -10.872 1.00 56.34 117 ARG A CA 1
ATOM 928 C C . ARG A 1 117 ? 29.507 -22.754 -9.836 1.00 56.34 117 ARG A C 1
ATOM 930 O O . ARG A 1 117 ? 29.458 -22.173 -8.729 1.00 56.34 117 ARG A O 1
#

Mean predicted aligned error: 13.77 Å

Solvent-accessible surface area (backbone atoms only — not comparable to full-atom values): 7431 Å² total; per-residue (Å²): 138,85,86,85,80,90,82,78,92,76,84,63,66,67,61,54,53,49,54,54,55,52,53,67,54,54,64,75,70,64,72,78,80,75,71,75,76,70,71,57,51,74,40,84,92,66,72,26,48,41,43,58,67,62,33,56,48,39,65,74,72,48,29,60,81,59,33,39,58,48,75,37,60,69,40,79,44,73,47,94,88,76,47,72,38,42,33,30,39,29,76,63,42,31,44,34,49,56,66,94,80,37,70,41,77,54,77,89,65,83,80,76,80,67,81,86,127

Sequence (117 aa):
MPRSSYRWLLPLMPLFALVLALSMYADLLITPVSYAQSNERCFEETGYCISGSIRDYWEQRGGIELFGLPLSPARLQTIEQNWTGPVQWFERGRLEDHGLAGVLEGRLGARVARPAR

Secondary structure (DSSP, 8-state):
----------SSHHHHHHHHHHHHHHGGG----------EEE-TTTS-EEEHHHHHHHHHHTHHHHT-SB-S--EEEEETTTEEEEEEEETTEEEEE-GGG-EEE--TTTTS-----

Radius of gyration: 31.8 Å; Cα contacts (8 Å, |Δi|>4): 129; chains: 1; bounding box: 82×75×68 Å

pLDDT: mean 80.93, std 17.98, range [44.16, 98.5]

Foldseek 3Di:
DDDDPPPPPDDPVVVVVVVVVVVVVVVVPDDPPPPPPFQWDADPVQREIDGDLRVVCLVVPPHCVQFNAWNDYFDWDQDPVPDTATWTHGPHFIWGQPDVVGIDTDDPPPPPPDDDD